Protein AF-A0A1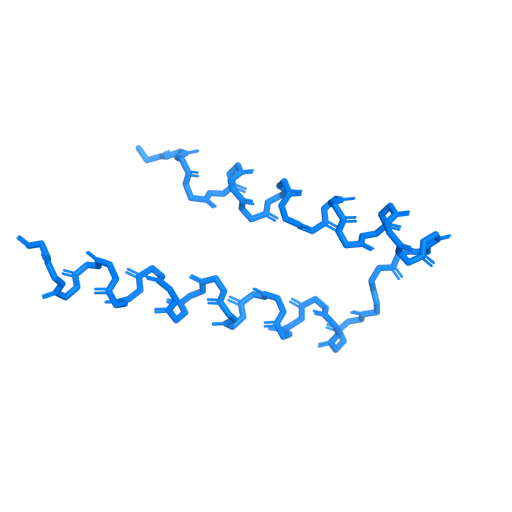G8NVS7-F1 (afdb_monomer)

Secondary structure (DSSP, 8-state):
--HHHHHHHHHHHHHHHHTTSPPPHHHHHHHHHHHHHHHHHHHHT-

Structure (mmCIF, N/CA/C/O backbone):
data_AF-A0A1G8NVS7-F1
#
_entry.id   AF-A0A1G8NVS7-F1
#
loop_
_atom_site.group_PDB
_atom_site.id
_atom_site.type_symbol
_atom_site.label_atom_id
_atom_site.label_alt_id
_atom_site.label_comp_id
_atom_site.label_asym_id
_atom_site.label_entity_id
_atom_site.label_seq_id
_atom_site.pdbx_PDB_ins_code
_atom_site.Cartn_x
_atom_site.Cartn_y
_atom_site.Cartn_z
_atom_site.occupancy
_atom_site.B_iso_or_equiv
_atom_site.auth_seq_id
_atom_site.auth_comp_id
_atom_site.auth_asym_id
_atom_site.auth_atom_id
_atom_site.pdbx_PDB_model_num
ATOM 1 N N . MET A 1 1 ? 14.701 12.762 -8.447 1.00 46.31 1 MET A N 1
ATOM 2 C CA . MET A 1 1 ? 14.412 11.556 -7.636 1.00 46.31 1 MET A CA 1
ATOM 3 C C . MET A 1 1 ? 13.180 11.840 -6.777 1.00 46.31 1 MET A C 1
ATOM 5 O O . MET A 1 1 ? 13.317 12.534 -5.786 1.00 46.31 1 MET A O 1
ATOM 9 N N . GLY A 1 2 ? 11.969 11.432 -7.178 1.00 51.47 2 GLY A N 1
ATOM 10 C CA . GLY A 1 2 ? 10.756 11.802 -6.412 1.00 51.47 2 GLY A CA 1
ATOM 11 C C . GLY A 1 2 ? 9.414 11.234 -6.891 1.00 51.47 2 GLY A C 1
ATOM 12 O O . GLY A 1 2 ? 8.423 11.358 -6.181 1.00 51.47 2 GLY A O 1
ATOM 13 N N . GLN A 1 3 ? 9.363 10.588 -8.062 1.00 53.47 3 GLN A N 1
ATOM 14 C CA . GLN A 1 3 ? 8.113 10.036 -8.609 1.00 53.47 3 GLN A CA 1
ATOM 15 C C . GLN A 1 3 ? 7.760 8.637 -8.067 1.00 53.47 3 GLN A C 1
ATOM 17 O O . GLN A 1 3 ? 6.589 8.281 -7.994 1.00 53.47 3 GLN A O 1
ATOM 22 N N . SER A 1 4 ? 8.748 7.838 -7.644 1.00 54.84 4 SER A N 1
ATOM 23 C CA . SER A 1 4 ? 8.491 6.448 -7.226 1.00 54.84 4 SER A CA 1
ATOM 24 C C . SER A 1 4 ? 7.899 6.343 -5.815 1.00 54.84 4 SER A C 1
ATOM 26 O O . SER A 1 4 ? 7.048 5.496 -5.552 1.00 54.84 4 SER A O 1
ATOM 28 N N . THR A 1 5 ? 8.300 7.232 -4.901 1.00 60.28 5 THR A N 1
ATOM 29 C CA . THR A 1 5 ? 7.790 7.262 -3.520 1.00 60.2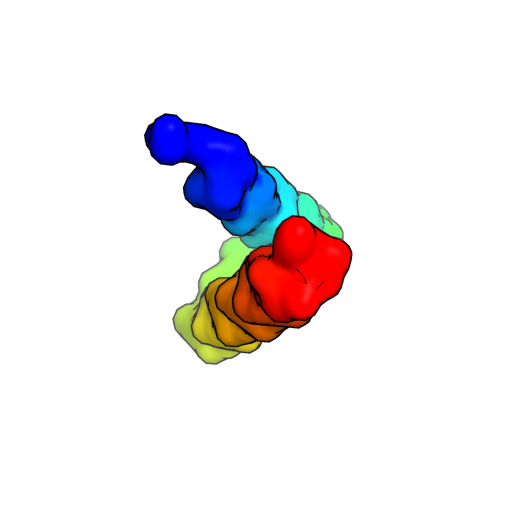8 5 THR A CA 1
ATOM 30 C C . THR A 1 5 ? 6.355 7.781 -3.456 1.00 60.28 5 THR A C 1
ATOM 32 O O . THR A 1 5 ? 5.537 7.240 -2.714 1.00 60.28 5 THR A O 1
ATOM 35 N N . THR A 1 6 ? 6.010 8.771 -4.283 1.00 64.12 6 THR A N 1
ATOM 36 C CA . THR A 1 6 ? 4.642 9.299 -4.422 1.00 64.12 6 THR A CA 1
ATOM 37 C C . THR A 1 6 ? 3.683 8.278 -5.033 1.00 64.12 6 THR A C 1
ATOM 39 O O . THR A 1 6 ? 2.530 8.193 -4.600 1.00 64.12 6 THR A O 1
ATOM 42 N N . TYR A 1 7 ? 4.153 7.453 -5.975 1.00 68.81 7 TYR A N 1
ATOM 43 C CA . TYR A 1 7 ? 3.350 6.377 -6.562 1.00 68.81 7 TYR A CA 1
ATOM 44 C C . TYR A 1 7 ? 3.042 5.265 -5.548 1.00 68.81 7 TYR A C 1
ATOM 46 O O . TYR A 1 7 ? 1.887 4.864 -5.399 1.00 68.81 7 TYR A O 1
ATOM 54 N N . PHE A 1 8 ? 4.043 4.842 -4.768 1.00 70.62 8 PHE A N 1
ATOM 55 C CA . PHE A 1 8 ? 3.862 3.862 -3.692 1.00 70.62 8 PHE A CA 1
ATOM 56 C C . PHE A 1 8 ? 2.874 4.346 -2.620 1.00 70.62 8 PHE A C 1
ATOM 58 O O . PHE A 1 8 ? 1.932 3.637 -2.261 1.00 70.62 8 PHE A O 1
ATOM 65 N N . LEU A 1 9 ? 3.039 5.589 -2.152 1.00 74.69 9 LEU A N 1
ATOM 66 C CA . LEU A 1 9 ? 2.122 6.219 -1.198 1.00 74.69 9 LEU A CA 1
ATOM 67 C C . LEU A 1 9 ? 0.687 6.289 -1.738 1.00 74.69 9 LEU A C 1
ATOM 69 O O . LEU A 1 9 ? -0.261 6.066 -0.984 1.00 74.69 9 LEU A O 1
ATOM 73 N N . SER A 1 10 ? 0.522 6.544 -3.037 1.00 80.94 10 SER A N 1
ATOM 74 C CA . SER A 1 10 ? -0.793 6.608 -3.684 1.00 80.94 10 SER A CA 1
ATOM 75 C C . SER A 1 10 ? -1.461 5.236 -3.793 1.00 80.94 10 SER A C 1
ATOM 77 O O . SER A 1 10 ? -2.651 5.113 -3.495 1.00 80.94 10 SER A O 1
ATOM 79 N N . LEU A 1 11 ? -0.707 4.194 -4.158 1.00 82.00 11 LEU A N 1
ATOM 80 C CA . LEU A 1 11 ? -1.205 2.815 -4.212 1.00 82.00 11 LEU A CA 1
ATOM 81 C C . LEU A 1 11 ? -1.621 2.320 -2.830 1.00 82.00 11 LEU A C 1
ATOM 83 O O . LEU A 1 11 ? -2.742 1.848 -2.656 1.00 82.00 11 LEU A O 1
ATOM 87 N N . LYS A 1 12 ? -0.757 2.511 -1.831 1.00 82.44 12 LYS A N 1
ATOM 88 C CA . LYS A 1 12 ? -1.040 2.149 -0.442 1.00 82.44 12 LYS A CA 1
ATOM 89 C C . LYS A 1 12 ? -2.349 2.780 0.042 1.00 82.44 12 LYS A C 1
ATOM 91 O O . LYS A 1 12 ? -3.200 2.094 0.598 1.00 82.44 12 LYS A O 1
ATOM 96 N N . LYS A 1 13 ? -2.540 4.071 -0.238 1.00 85.62 13 LYS A N 1
ATOM 97 C CA . LYS A 1 13 ? -3.733 4.823 0.170 1.00 85.62 13 LYS A CA 1
ATOM 98 C C . LYS A 1 13 ? -5.001 4.367 -0.562 1.00 85.62 13 LYS A C 1
ATOM 100 O O . LYS A 1 13 ? -6.069 4.362 0.043 1.00 85.62 13 LYS A O 1
ATOM 105 N N . LYS A 1 14 ? -4.897 3.953 -1.833 1.00 87.50 14 LYS A N 1
ATOM 106 C CA . LYS A 1 14 ? -6.003 3.314 -2.570 1.00 87.50 14 LYS A CA 1
ATOM 107 C C . LYS A 1 14 ? -6.411 1.989 -1.929 1.00 87.50 14 LYS A C 1
ATOM 109 O O . LYS A 1 14 ? -7.587 1.823 -1.635 1.00 87.50 14 LYS A O 1
ATOM 114 N N . PHE A 1 15 ? -5.452 1.109 -1.645 1.00 86.44 15 PHE A N 1
ATOM 115 C CA . PHE A 1 15 ? -5.722 -0.176 -0.994 1.00 86.44 15 PHE A CA 1
ATOM 116 C C . PHE A 1 15 ? -6.354 -0.003 0.392 1.00 86.44 15 PHE A C 1
ATOM 118 O O . PHE A 1 15 ? -7.330 -0.671 0.707 1.00 86.44 15 PHE A O 1
ATOM 125 N N . GLU A 1 16 ? -5.850 0.929 1.206 1.00 89.25 16 GLU A N 1
ATOM 126 C CA . GLU A 1 16 ? -6.421 1.213 2.533 1.00 89.25 16 GLU A CA 1
ATOM 127 C C . GLU A 1 16 ? -7.856 1.756 2.444 1.00 89.25 16 GLU A C 1
ATOM 129 O O . GLU A 1 16 ? -8.700 1.418 3.273 1.00 89.25 16 GLU A O 1
ATOM 134 N N . LYS A 1 17 ? -8.155 2.565 1.418 1.00 92.00 17 LYS 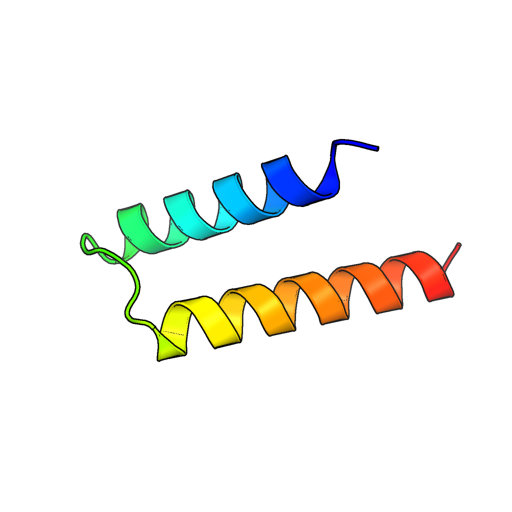A N 1
ATOM 135 C CA . LYS A 1 17 ? -9.505 3.087 1.165 1.00 92.00 17 LYS A CA 1
ATOM 136 C C . LYS A 1 17 ? -10.464 1.997 0.682 1.00 92.00 17 LYS A C 1
ATOM 138 O O . LYS A 1 17 ? -11.603 1.968 1.128 1.00 92.00 17 LYS A O 1
ATOM 143 N N . GLU A 1 18 ? -10.010 1.119 -0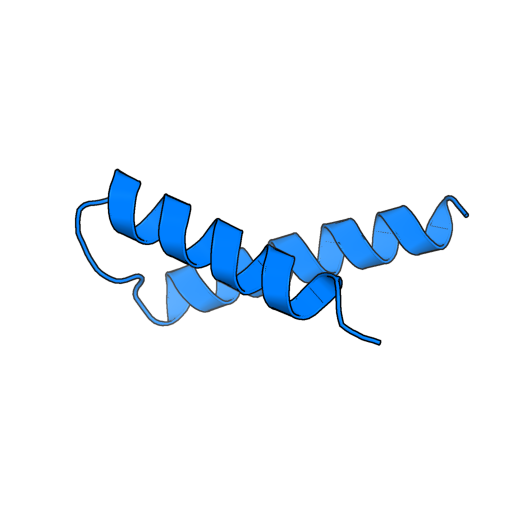.206 1.00 90.44 18 GLU A N 1
ATOM 144 C CA . GLU A 1 18 ? -10.822 0.034 -0.772 1.00 90.44 18 GLU A CA 1
ATOM 145 C C . GLU A 1 18 ? -11.116 -1.059 0.263 1.00 90.44 18 GLU A C 1
ATOM 147 O O . GLU A 1 18 ? -12.229 -1.567 0.342 1.00 90.44 18 GLU A O 1
ATOM 152 N N . LEU A 1 19 ? -10.146 -1.349 1.133 1.00 88.38 19 LEU A N 1
ATOM 153 C CA . LEU A 1 19 ? -10.311 -2.281 2.248 1.00 88.38 19 LEU A CA 1
ATOM 154 C C . LEU A 1 19 ? -11.072 -1.675 3.438 1.00 88.38 19 LEU A C 1
ATOM 156 O O . LEU A 1 19 ? -11.431 -2.407 4.359 1.00 88.38 19 LEU A O 1
ATOM 160 N N . GLY A 1 20 ? -11.255 -0.350 3.475 1.00 93.31 20 GLY A N 1
ATOM 161 C CA . GLY A 1 20 ? -11.849 0.361 4.612 1.00 93.31 20 GLY A CA 1
ATOM 162 C C . GLY A 1 20 ? -11.045 0.238 5.914 1.00 93.31 20 GLY A C 1
ATOM 163 O O . GLY A 1 20 ? -11.562 0.526 6.992 1.00 93.31 20 GLY A O 1
ATOM 164 N N . ARG A 1 21 ? -9.788 -0.216 5.838 1.00 92.12 21 ARG A N 1
ATOM 165 C CA . ARG A 1 21 ? -8.906 -0.449 6.987 1.00 92.12 21 ARG A CA 1
ATOM 166 C C . ARG A 1 21 ? -7.440 -0.236 6.606 1.00 92.12 21 ARG A C 1
ATOM 168 O O . ARG A 1 21 ? -7.075 -0.432 5.445 1.00 92.12 21 ARG A O 1
ATOM 175 N N . PRO A 1 22 ? -6.569 0.101 7.572 1.00 88.44 22 PRO A N 1
ATOM 176 C CA . PRO A 1 22 ? -5.136 0.152 7.328 1.00 88.44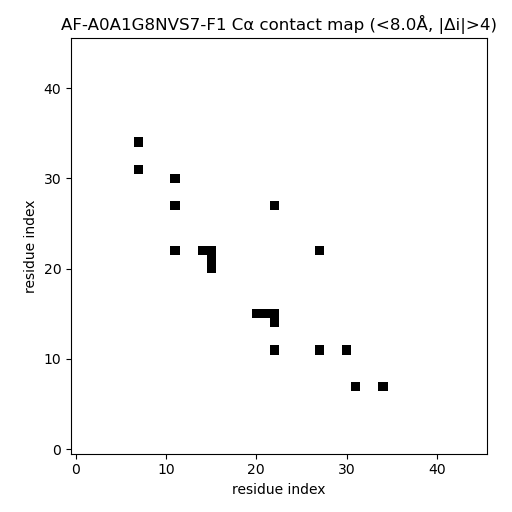 22 PRO A CA 1
ATOM 177 C C . PRO A 1 22 ? -4.581 -1.222 6.923 1.00 88.44 22 PRO A C 1
ATOM 179 O O . PRO A 1 22 ? -5.039 -2.273 7.390 1.00 88.44 22 PRO A O 1
ATOM 182 N N . LEU A 1 23 ? -3.561 -1.199 6.065 1.00 87.12 23 LEU A N 1
ATOM 183 C CA . LEU A 1 23 ? -2.859 -2.402 5.620 1.00 87.12 23 LEU A CA 1
ATOM 184 C C . LEU A 1 23 ? -2.045 -2.987 6.774 1.00 87.12 23 LEU A C 1
ATOM 186 O O . LEU A 1 23 ? -1.265 -2.283 7.427 1.00 87.12 23 LEU A O 1
ATOM 190 N N . LYS A 1 24 ? -2.184 -4.295 6.993 1.00 91.56 24 LYS A N 1
ATOM 191 C CA . LYS A 1 24 ? -1.347 -5.041 7.936 1.00 91.56 24 LYS A CA 1
ATOM 192 C C . LYS A 1 24 ? 0.109 -5.067 7.447 1.00 91.56 24 LYS A C 1
ATOM 194 O O . LYS A 1 24 ? 0.354 -4.902 6.251 1.00 91.56 24 LYS A O 1
ATOM 199 N N . PRO A 1 25 ? 1.084 -5.341 8.333 1.00 87.69 25 PRO A N 1
ATOM 200 C CA . PRO A 1 25 ? 2.502 -5.400 7.969 1.00 87.69 25 PRO A CA 1
ATOM 201 C C . PRO A 1 25 ? 2.781 -6.310 6.765 1.00 87.69 25 PRO A C 1
ATOM 203 O O . PRO A 1 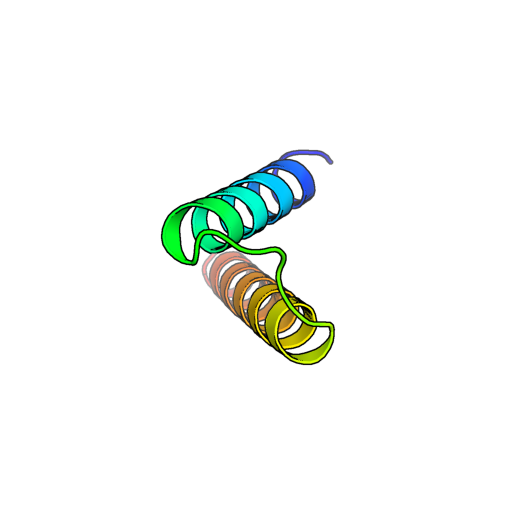25 ? 3.449 -5.890 5.829 1.00 87.69 25 PRO A O 1
ATOM 206 N N . LYS A 1 26 ? 2.162 -7.499 6.731 1.00 87.38 26 LYS A N 1
ATOM 207 C CA . LYS A 1 26 ? 2.282 -8.444 5.608 1.00 87.38 26 LYS A CA 1
ATOM 208 C C . LYS A 1 26 ? 1.702 -7.907 4.293 1.00 87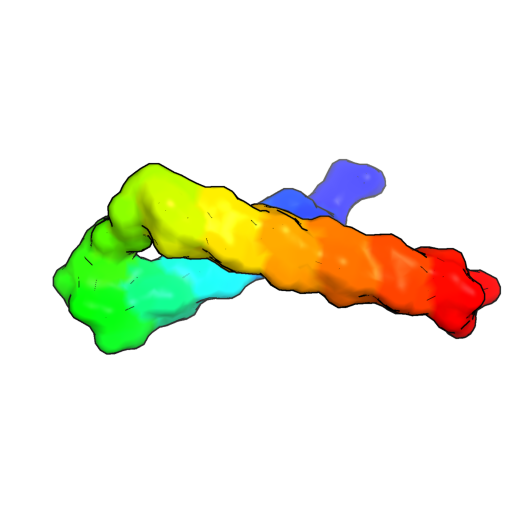.38 26 LYS A C 1
ATOM 210 O O . LYS A 1 26 ? 2.252 -8.159 3.231 1.00 87.38 26 LYS A O 1
ATOM 215 N N . GLU A 1 27 ? 0.599 -7.161 4.352 1.00 86.00 27 GLU A N 1
ATOM 216 C CA . GLU A 1 27 ? -0.037 -6.585 3.157 1.00 86.00 27 GLU A CA 1
ATOM 217 C C . GLU A 1 27 ? 0.787 -5.408 2.614 1.00 86.00 27 GLU A C 1
ATOM 219 O O . GLU A 1 27 ? 0.953 -5.270 1.407 1.00 86.00 27 GLU A O 1
ATOM 224 N N . LYS A 1 28 ? 1.375 -4.598 3.505 1.00 85.19 28 LYS A N 1
ATOM 225 C CA . LYS A 1 28 ? 2.364 -3.573 3.140 1.00 85.19 28 LYS A CA 1
ATOM 226 C C . LYS A 1 28 ? 3.554 -4.173 2.398 1.00 85.19 28 LYS A C 1
ATOM 228 O O . LYS A 1 28 ? 3.968 -3.611 1.393 1.00 85.19 28 LYS A O 1
ATOM 233 N N . GLU A 1 29 ? 4.087 -5.283 2.899 1.00 87.69 29 GLU A N 1
ATOM 234 C CA . GLU A 1 29 ? 5.256 -5.950 2.321 1.00 87.69 29 GLU A CA 1
ATOM 235 C C . GLU A 1 29 ? 4.966 -6.473 0.907 1.00 87.69 29 GLU A C 1
ATOM 237 O O . GLU A 1 29 ? 5.758 -6.252 -0.004 1.00 87.69 29 GLU A O 1
ATOM 242 N N . LEU A 1 30 ? 3.777 -7.048 0.690 1.00 88.00 30 LEU A N 1
ATOM 243 C CA . LEU A 1 30 ? 3.317 -7.470 -0.638 1.00 88.00 30 LEU A CA 1
ATOM 244 C C . LEU A 1 30 ? 3.190 -6.296 -1.618 1.00 88.00 30 LEU A C 1
ATOM 246 O O . LEU A 1 30 ? 3.617 -6.401 -2.767 1.00 88.00 30 LEU A O 1
ATOM 250 N N . VAL A 1 31 ? 2.619 -5.171 -1.173 1.00 84.88 31 VAL A N 1
ATOM 251 C CA . VAL A 1 31 ? 2.493 -3.966 -2.008 1.00 84.88 31 VAL A CA 1
ATOM 252 C C . VAL A 1 31 ? 3.873 -3.378 -2.334 1.00 84.88 31 VAL A C 1
ATOM 254 O O . VAL A 1 31 ? 4.092 -2.942 -3.463 1.00 84.88 31 VAL A O 1
ATOM 257 N N . ASP A 1 32 ? 4.818 -3.398 -1.390 1.00 84.38 32 ASP A N 1
ATOM 258 C CA . ASP A 1 32 ? 6.199 -2.941 -1.608 1.00 84.38 32 ASP A CA 1
ATOM 259 C C . ASP A 1 32 ? 6.934 -3.831 -2.619 1.00 84.38 32 ASP A C 1
ATOM 261 O O . ASP A 1 32 ? 7.532 -3.324 -3.571 1.00 84.38 32 ASP A O 1
ATOM 265 N N . ASP A 1 33 ? 6.812 -5.154 -2.485 1.00 87.88 33 ASP A N 1
ATOM 266 C CA . ASP A 1 33 ? 7.420 -6.122 -3.401 1.00 87.88 33 ASP A CA 1
ATOM 267 C C . ASP A 1 33 ? 6.852 -6.000 -4.825 1.00 87.88 33 ASP A C 1
ATOM 269 O O . ASP A 1 33 ? 7.597 -6.009 -5.809 1.00 87.88 33 ASP A O 1
ATOM 273 N N . MET A 1 34 ? 5.537 -5.789 -4.947 1.00 85.94 34 MET A N 1
ATOM 274 C CA . MET A 1 34 ? 4.862 -5.587 -6.231 1.00 85.94 34 MET A CA 1
ATOM 275 C C . MET A 1 34 ? 5.334 -4.306 -6.933 1.00 85.94 34 MET A C 1
ATOM 277 O O . MET A 1 34 ? 5.629 -4.327 -8.130 1.00 85.94 34 MET A O 1
ATOM 281 N N . VAL A 1 35 ? 5.471 -3.202 -6.191 1.00 83.31 35 VAL A N 1
ATOM 282 C CA . VAL A 1 35 ? 5.977 -1.932 -6.736 1.00 83.31 35 VAL A CA 1
ATOM 283 C C . VAL A 1 35 ? 7.448 -2.050 -7.135 1.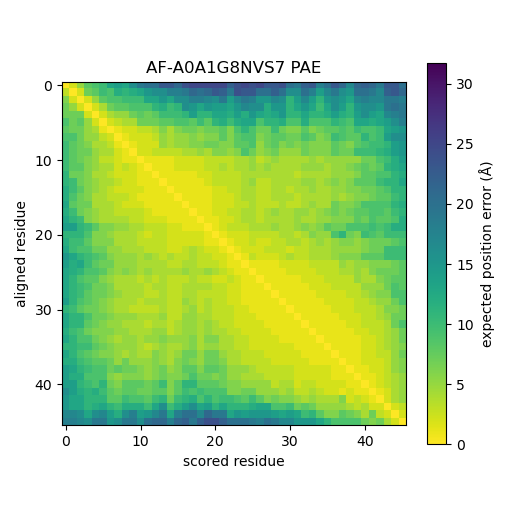00 83.31 35 VAL A C 1
ATOM 285 O O . VAL A 1 35 ? 7.829 -1.575 -8.207 1.00 83.31 35 VAL A O 1
ATOM 288 N N . ARG A 1 36 ? 8.278 -2.738 -6.340 1.00 84.19 36 ARG A N 1
ATOM 289 C CA . ARG A 1 36 ? 9.680 -3.008 -6.702 1.00 84.19 36 ARG A CA 1
ATOM 290 C C . ARG A 1 36 ? 9.799 -3.853 -7.965 1.00 84.19 36 ARG A C 1
ATOM 292 O O . ARG A 1 36 ? 10.6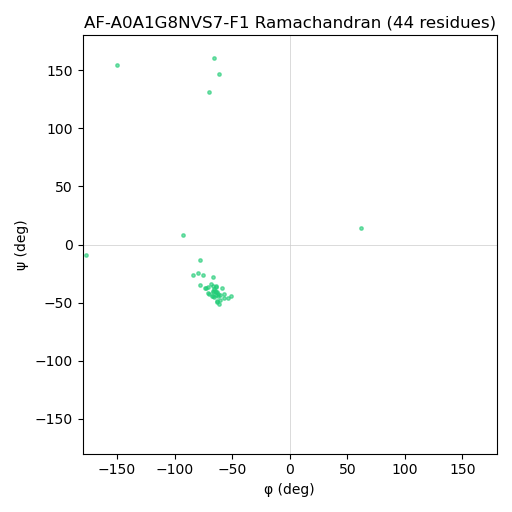43 -3.547 -8.808 1.00 84.19 36 ARG A O 1
ATOM 299 N N . LYS A 1 37 ? 8.967 -4.889 -8.118 1.00 86.25 37 LYS A N 1
ATOM 300 C CA . LYS A 1 37 ? 8.935 -5.734 -9.322 1.00 86.25 37 LYS A CA 1
ATOM 301 C C . LYS A 1 37 ? 8.569 -4.930 -10.561 1.00 86.25 37 LYS A C 1
ATOM 303 O O . LYS A 1 37 ? 9.341 -4.945 -11.516 1.00 86.25 37 LYS A O 1
ATOM 308 N N . GLN A 1 38 ? 7.479 -4.160 -10.510 1.00 82.06 38 GLN A N 1
ATOM 309 C CA . GLN A 1 38 ? 7.100 -3.278 -11.618 1.00 82.06 38 GLN A CA 1
ATOM 310 C C . GLN A 1 38 ? 8.212 -2.293 -11.971 1.00 82.06 38 GLN A C 1
ATOM 312 O O . GLN A 1 38 ? 8.500 -2.084 -13.146 1.00 82.06 38 GLN A O 1
ATOM 317 N N . TRP A 1 39 ? 8.871 -1.700 -10.973 1.00 80.75 39 TRP A N 1
ATOM 318 C CA . TRP A 1 39 ? 9.934 -0.738 -11.239 1.00 80.75 39 TRP A CA 1
ATOM 319 C C . TRP A 1 39 ? 11.152 -1.389 -11.904 1.00 80.75 39 TRP A C 1
ATOM 321 O O . TRP A 1 39 ? 11.706 -0.836 -12.855 1.00 80.75 39 TRP A O 1
ATOM 331 N N . LYS A 1 40 ? 11.533 -2.586 -11.448 1.00 81.38 40 LYS A N 1
ATOM 332 C CA . LYS A 1 40 ? 12.638 -3.365 -12.016 1.00 81.38 40 LYS A CA 1
ATOM 333 C C . LYS A 1 40 ? 12.353 -3.804 -13.453 1.00 81.38 40 LYS A C 1
ATOM 335 O O . LYS A 1 40 ? 13.257 -3.749 -14.281 1.00 81.38 40 LYS A O 1
ATOM 340 N N . GLU A 1 41 ? 11.120 -4.206 -13.758 1.00 81.75 41 GLU A N 1
ATOM 341 C CA . GLU A 1 41 ? 10.714 -4.515 -15.134 1.00 81.75 41 GLU A CA 1
ATOM 342 C C . GLU A 1 41 ? 10.712 -3.269 -16.022 1.00 81.75 41 GLU A C 1
ATOM 344 O O . GLU A 1 41 ? 11.282 -3.290 -17.111 1.00 81.75 41 GLU A O 1
ATOM 349 N N . ASN A 1 42 ? 10.181 -2.151 -15.526 1.00 76.44 42 ASN A N 1
ATOM 350 C CA . ASN A 1 42 ? 10.125 -0.902 -16.282 1.00 76.44 42 ASN A CA 1
ATOM 351 C C . ASN A 1 42 ? 11.521 -0.299 -16.544 1.00 76.44 42 ASN A C 1
ATOM 353 O O . ASN A 1 42 ? 11.718 0.389 -17.538 1.00 76.44 42 ASN A O 1
ATOM 357 N N . MET A 1 43 ? 12.504 -0.562 -15.672 1.00 73.50 43 MET A N 1
ATOM 358 C CA . MET A 1 43 ? 13.911 -0.206 -15.907 1.00 73.50 43 MET A CA 1
ATOM 359 C C . MET A 1 43 ? 14.648 -1.172 -16.836 1.00 73.50 43 MET A C 1
ATOM 361 O O . MET A 1 43 ? 15.626 -0.770 -17.448 1.00 73.50 43 MET A O 1
ATOM 365 N N . LYS A 1 44 ? 14.213 -2.432 -16.945 1.00 69.38 44 LYS A N 1
ATOM 366 C CA . LYS A 1 44 ? 14.780 -3.392 -17.906 1.00 69.38 44 LYS A CA 1
ATOM 367 C C . LYS A 1 44 ? 14.321 -3.138 -19.341 1.00 69.38 44 LYS A C 1
ATOM 369 O O . LYS A 1 44 ? 15.013 -3.531 -20.271 1.00 69.38 44 LYS A O 1
ATOM 374 N N . HIS A 1 45 ? 13.149 -2.533 -19.500 1.00 58.12 45 HIS A N 1
ATOM 375 C CA . HIS A 1 45 ? 12.541 -2.219 -20.792 1.00 58.12 45 HIS A CA 1
ATOM 376 C C . HIS A 1 45 ? 12.870 -0.808 -21.315 1.00 58.12 45 HIS A C 1
ATOM 378 O O . HIS A 1 45 ? 12.280 -0.386 -22.310 1.00 58.12 45 HIS A O 1
ATOM 384 N N . LYS A 1 46 ? 13.783 -0.079 -20.664 1.00 49.91 46 LYS A N 1
ATOM 385 C CA . LYS A 1 46 ? 14.196 1.279 -21.033 1.00 49.91 46 LYS A CA 1
ATOM 386 C C . LYS A 1 46 ? 15.683 1.322 -21.351 1.00 49.91 46 LYS A C 1
ATOM 388 O O . LYS A 1 46 ? 16.038 2.083 -22.274 1.00 49.91 46 LYS A O 1
#

Nearest PDB structures (foldseek):
  6dk8-assembly2_C  TM=5.188E-01  e=6.895E+00  Pseudomonas aeruginosa

Solvent-accessible surface area (backbone atoms only — not comparable to full-atom values): 2756 Å² total; per-residue (Å²): 141,70,66,67,63,55,50,52,55,50,52,53,53,49,52,24,60,74,67,73,41,81,70,51,74,71,54,48,50,53,54,50,51,51,52,51,49,52,51,55,51,59,60,71,76,105

Sequence (46 aa):
MGQSTTYFLSLKKKFEKELGRPLKPKEKELVDDMVRKQWKENMKHK

Radius of gyration: 11.72 Å; Cα contacts (8 Å, |Δi|>4): 10; chains: 1; bounding box: 27×20×29 Å

Foldseek 3Di:
DPDLVVVLVVVQVVVCVVVVHHDDPVRNVVSVVVSVVVVVVVVVVD

Mean predicted aligned error: 6.47 Å

pLDDT: mean 79.01, std 12.62, range [46.31, 93.31]

Organism: NCBI:txid930129